Protein AF-A0AAP1RCG1-F1 (afdb_monomer_lite)

Secondary structure (DSSP, 8-state):
-------------------------THHHHHHHHHHHHHHHHHHHHHHHHHS--HHHHHHHHHHHSS-TTPEEEEEEEETTEEEEEEEEHHHHHHHHHHHHHHHHHH--S-SS--------

Sequence (121 aa):
MSNDRGSSSGENQKTEQCIQEFQVTNQFKKMMKESLEEQKKVIDKRVKTLTHWSDEAEDEFRRIFGVPSEKIITIKFKLNGEVTKETKSARAVIQEAVDRMKFICDKLSADKGECKEVTFI

Organism: Escherichia coli (NCBI:txid562)

pLDDT: mean 79.65, std 19.45, range [36.69, 97.56]

Structure (mmCIF, N/CA/C/O backbone):
data_AF-A0AAP1RCG1-F1
#
_entry.id   AF-A0AAP1RCG1-F1
#
loop_
_atom_site.group_PDB
_atom_site.id
_atom_site.type_symbol
_atom_site.label_atom_id
_atom_site.label_alt_id
_atom_site.label_comp_id
_atom_site.label_asym_id
_atom_site.label_entity_id
_atom_site.label_seq_id
_atom_site.pdbx_PDB_ins_code
_atom_site.Cartn_x
_atom_site.Cartn_y
_atom_site.Cartn_z
_atom_site.occupancy
_atom_site.B_iso_or_equiv
_atom_site.auth_seq_id
_atom_site.auth_comp_id
_atom_site.auth_asym_id
_atom_site.auth_atom_id
_atom_site.pdbx_PDB_model_num
ATOM 1 N N . MET A 1 1 ? -30.359 -54.192 70.949 1.00 36.69 1 MET A N 1
ATOM 2 C CA . MET A 1 1 ? -29.996 -54.044 69.526 1.00 36.69 1 MET A CA 1
ATOM 3 C C . MET A 1 1 ? -31.235 -53.548 68.805 1.00 36.69 1 MET A C 1
ATOM 5 O O . MET A 1 1 ? -32.153 -54.333 68.615 1.00 36.69 1 MET A O 1
ATOM 9 N N . SER A 1 2 ? -31.304 -52.248 68.522 1.00 42.19 2 SER A N 1
ATOM 10 C CA . SER A 1 2 ? -32.450 -51.620 67.856 1.00 42.19 2 SER A CA 1
ATOM 11 C C . SER A 1 2 ? -32.041 -51.285 66.424 1.00 42.19 2 SER A C 1
ATOM 13 O O . SER A 1 2 ? -31.094 -50.531 66.221 1.00 42.19 2 SER A O 1
ATOM 15 N N . ASN A 1 3 ? -32.706 -51.904 65.448 1.00 48.03 3 ASN A N 1
ATOM 16 C CA . ASN A 1 3 ? -32.520 -51.643 64.022 1.00 48.03 3 ASN A CA 1
ATOM 17 C C . ASN A 1 3 ? -33.493 -50.540 63.586 1.00 48.03 3 ASN A C 1
ATOM 19 O O . ASN A 1 3 ? -34.590 -50.852 63.127 1.00 48.03 3 ASN A O 1
ATOM 23 N N . ASP A 1 4 ? -33.089 -49.276 63.691 1.00 45.69 4 ASP A N 1
ATOM 24 C CA . ASP A 1 4 ? -33.792 -48.179 63.020 1.00 45.69 4 ASP A CA 1
ATOM 25 C C . ASP A 1 4 ? -33.215 -47.994 61.614 1.00 45.69 4 ASP A C 1
ATOM 27 O O . ASP A 1 4 ? -32.123 -47.462 61.410 1.00 45.69 4 ASP A O 1
ATOM 31 N N . ARG A 1 5 ? -33.956 -48.486 60.616 1.00 49.56 5 ARG A N 1
ATOM 32 C CA . ARG A 1 5 ? -33.714 -48.186 59.202 1.00 49.56 5 ARG A CA 1
ATOM 33 C C . ARG A 1 5 ? -34.201 -46.764 58.934 1.00 49.56 5 ARG A C 1
ATOM 35 O O . ARG A 1 5 ? -35.387 -46.550 58.703 1.00 49.56 5 ARG A O 1
ATOM 42 N N . GLY A 1 6 ? -33.281 -45.803 58.964 1.00 42.28 6 GLY A N 1
ATOM 43 C CA . GLY A 1 6 ? -33.540 -44.437 58.518 1.00 42.28 6 GLY A CA 1
ATOM 44 C C . GLY A 1 6 ? -33.960 -44.422 57.047 1.00 42.28 6 GLY A C 1
ATOM 45 O O . GLY A 1 6 ? -33.176 -44.762 56.165 1.00 42.28 6 GLY A O 1
ATOM 46 N N . SER A 1 7 ? -35.211 -44.048 56.791 1.00 49.66 7 SER A N 1
ATOM 47 C CA . SER A 1 7 ? -35.718 -43.720 55.461 1.00 49.66 7 SER A CA 1
ATOM 48 C C . SER A 1 7 ? -35.237 -42.315 55.099 1.00 49.66 7 SER A C 1
ATOM 50 O O . SER A 1 7 ? -35.647 -41.356 55.749 1.00 49.66 7 SER A O 1
ATOM 52 N N . SER A 1 8 ? -34.385 -42.164 54.081 1.00 46.19 8 SER A N 1
ATOM 53 C CA . SER A 1 8 ? -34.106 -40.846 53.505 1.00 46.19 8 SER A CA 1
ATOM 54 C C . SER A 1 8 ? -35.172 -40.520 52.457 1.00 46.19 8 SER A C 1
ATOM 56 O O . SER A 1 8 ? -35.224 -41.113 51.381 1.00 46.19 8 SER A O 1
ATOM 58 N N . SER A 1 9 ? -36.062 -39.578 52.769 1.00 52.00 9 SER A N 1
ATOM 59 C CA . SER A 1 9 ? -36.848 -38.904 51.735 1.00 52.00 9 SER A CA 1
ATOM 60 C C . SER A 1 9 ? -35.971 -37.816 51.124 1.00 52.00 9 SER A C 1
ATOM 62 O O . SER A 1 9 ? -35.605 -36.863 51.810 1.00 52.00 9 SER A O 1
ATOM 64 N N . GLY A 1 10 ? -35.601 -37.965 49.853 1.00 39.16 10 GLY A N 1
ATOM 65 C CA . GLY A 1 10 ? -34.947 -36.893 49.111 1.00 39.16 10 GLY A CA 1
ATOM 66 C C . GLY A 1 10 ? -35.943 -35.766 48.855 1.00 39.16 10 GLY A C 1
ATOM 67 O O . GLY A 1 10 ? -36.911 -35.956 48.123 1.00 39.16 10 GLY A O 1
ATOM 68 N N . GLU A 1 11 ? -35.723 -34.601 49.459 1.00 46.47 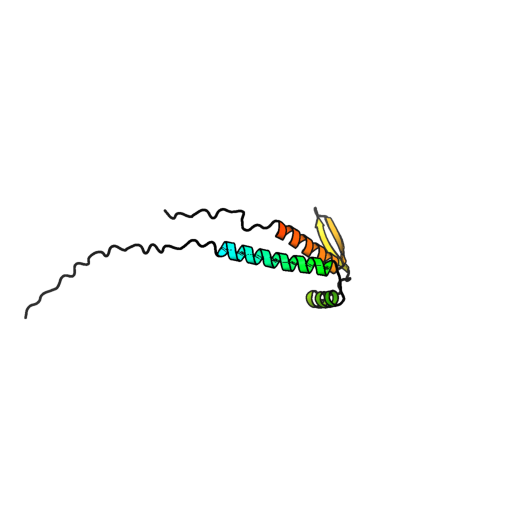11 GLU A N 1
ATOM 69 C CA . GLU A 1 11 ? -36.358 -33.371 48.996 1.00 46.47 11 GLU A CA 1
ATOM 70 C C . GLU A 1 11 ? -35.787 -33.031 47.618 1.00 46.47 11 GLU A C 1
ATOM 72 O O . GLU A 1 11 ? -34.571 -32.936 47.441 1.00 46.47 11 GLU A O 1
ATOM 77 N N . ASN A 1 12 ? -36.664 -32.851 46.628 1.00 50.91 12 ASN A N 1
ATOM 78 C CA . ASN A 1 12 ? -36.266 -32.276 45.350 1.00 50.91 12 ASN A CA 1
ATOM 79 C C . ASN A 1 12 ? -35.722 -30.869 45.622 1.00 50.91 12 ASN A C 1
ATOM 81 O O . ASN A 1 12 ? -36.493 -29.950 45.911 1.00 50.91 12 ASN A O 1
ATOM 85 N N . GLN A 1 13 ? -34.402 -30.696 45.527 1.00 53.50 13 GLN A N 1
ATOM 86 C CA . GLN A 1 13 ? -33.810 -29.368 45.461 1.00 53.50 13 GLN A CA 1
ATOM 87 C C . GLN A 1 13 ? -34.439 -28.659 44.265 1.00 53.50 13 GLN A C 1
ATOM 89 O O . GLN A 1 13 ? -34.334 -29.124 43.128 1.00 53.50 13 GLN A O 1
ATOM 94 N N . LYS A 1 14 ? -35.126 -27.543 44.528 1.00 55.12 14 LYS A N 1
ATOM 95 C CA . LYS A 1 14 ? -35.465 -26.587 43.480 1.00 55.12 14 LYS A CA 1
ATOM 96 C C . LYS A 1 14 ? -34.138 -26.213 42.836 1.00 55.12 14 LYS A C 1
ATOM 98 O O . LYS A 1 14 ? -33.321 -25.557 43.473 1.00 55.12 14 LYS A O 1
ATOM 103 N N . THR A 1 15 ? -33.897 -26.688 41.620 1.00 53.31 15 THR A N 1
ATOM 104 C CA . THR A 1 15 ? -32.793 -26.199 40.805 1.00 53.31 15 THR A CA 1
ATOM 105 C C . THR A 1 15 ? -33.082 -24.728 40.565 1.00 53.31 15 THR A C 1
ATOM 107 O O . THR A 1 15 ? -33.877 -24.389 39.687 1.00 53.31 15 THR A O 1
ATOM 110 N N . GLU A 1 16 ? -32.506 -23.860 41.395 1.00 57.38 16 GLU A N 1
ATOM 111 C CA . GLU A 1 16 ? -32.266 -22.479 41.016 1.00 57.38 16 GLU A CA 1
ATOM 112 C C . GLU A 1 16 ? -31.539 -22.578 39.680 1.00 57.38 16 GLU A C 1
ATOM 114 O O . GLU A 1 16 ? -30.408 -23.061 39.601 1.00 57.38 16 GLU A O 1
ATOM 119 N N . GLN A 1 17 ? -32.237 -22.256 38.591 1.00 55.03 17 GLN A N 1
ATOM 120 C CA . GLN A 1 17 ? -31.554 -22.009 37.337 1.00 55.03 17 GLN A CA 1
ATOM 121 C C . GLN A 1 17 ? -30.502 -20.958 37.673 1.00 55.03 17 GLN A C 1
ATOM 123 O O . GLN A 1 17 ? -30.852 -19.862 38.108 1.00 55.03 17 GLN A O 1
ATOM 128 N N . CYS A 1 18 ? -29.225 -21.311 37.527 1.00 51.34 18 CYS A N 1
ATOM 129 C CA . CYS A 1 18 ? -28.132 -20.354 37.548 1.00 51.34 18 CYS A CA 1
ATOM 130 C C . CYS A 1 18 ? -28.335 -19.417 36.354 1.00 51.34 18 CYS A C 1
ATOM 132 O O . CYS A 1 18 ? -27.733 -19.605 35.297 1.00 51.34 18 CYS A O 1
ATOM 134 N N . ILE A 1 19 ? -29.234 -18.442 36.493 1.00 58.31 19 ILE A N 1
ATOM 135 C CA . ILE A 1 19 ? -29.354 -17.321 35.575 1.00 58.31 19 ILE A CA 1
ATOM 136 C C . ILE A 1 19 ? -28.101 -16.497 35.827 1.00 58.31 19 ILE A C 1
ATOM 138 O O . ILE A 1 19 ? -28.008 -15.716 36.771 1.00 58.31 19 ILE A O 1
ATOM 142 N N . GLN A 1 20 ? -27.077 -16.765 35.027 1.00 56.44 20 GLN A N 1
ATOM 143 C CA . GLN A 1 20 ? -25.851 -15.997 35.050 1.00 56.44 20 GLN A CA 1
ATOM 144 C C . GLN A 1 20 ? -26.139 -14.698 34.295 1.00 56.44 20 GLN A C 1
ATOM 146 O O . GLN A 1 20 ? -26.163 -14.680 33.065 1.00 56.44 20 GLN A O 1
ATOM 151 N N . GLU A 1 21 ? -26.432 -13.624 35.029 1.00 52.00 21 GLU A N 1
ATOM 152 C CA . GLU A 1 21 ? -26.591 -12.290 34.453 1.00 52.00 21 GLU A CA 1
ATOM 153 C C . GLU A 1 21 ? -25.268 -11.871 33.799 1.00 52.00 21 GLU A C 1
ATOM 155 O O . GLU A 1 21 ? -24.298 -11.506 34.464 1.00 52.00 21 GLU A O 1
ATOM 160 N N . PHE A 1 22 ? -25.201 -11.961 32.472 1.00 54.84 22 PHE A N 1
ATOM 161 C CA . PHE A 1 22 ? -24.081 -11.424 31.716 1.00 54.84 22 PHE A CA 1
ATOM 162 C C . PHE A 1 22 ? -24.340 -9.953 31.422 1.00 54.84 22 PHE A C 1
ATOM 164 O O . PHE A 1 22 ? -25.293 -9.593 30.732 1.00 54.84 22 PHE A O 1
ATOM 171 N N . GLN A 1 23 ? -23.452 -9.089 31.910 1.00 59.88 23 GLN A N 1
ATOM 172 C CA . GLN A 1 23 ? -23.463 -7.687 31.527 1.00 59.88 23 GLN A CA 1
ATOM 173 C C . GLN A 1 23 ? -23.111 -7.600 30.035 1.00 59.88 23 GLN A C 1
ATOM 175 O O . GLN A 1 23 ? -21.983 -7.893 29.632 1.00 59.88 23 GLN A O 1
ATOM 180 N N . VAL A 1 24 ? -24.072 -7.214 29.196 1.00 58.62 24 VAL A N 1
ATOM 181 C CA . VAL A 1 24 ? -23.809 -6.917 27.784 1.00 58.62 24 VAL A CA 1
ATOM 182 C C . VAL A 1 24 ? -22.976 -5.637 27.744 1.00 58.62 24 VAL A C 1
ATOM 184 O O . VAL A 1 24 ? -23.495 -4.529 27.860 1.00 58.62 24 VAL A O 1
ATOM 187 N N . THR A 1 25 ? -21.651 -5.775 27.666 1.00 65.69 25 THR A N 1
ATOM 188 C CA . THR A 1 25 ? -20.745 -4.621 27.698 1.00 65.69 25 THR A CA 1
ATOM 189 C C . THR A 1 25 ? -20.442 -4.104 26.292 1.00 65.69 25 THR A C 1
ATOM 191 O O . THR A 1 25 ? -20.185 -4.858 25.356 1.00 65.69 25 THR A O 1
ATOM 194 N N . ASN A 1 26 ? -20.362 -2.779 26.147 1.00 74.38 26 ASN A N 1
ATOM 195 C CA . ASN A 1 26 ? -19.914 -2.112 24.916 1.00 74.38 26 ASN A CA 1
ATOM 196 C C . ASN A 1 26 ? -18.396 -2.256 24.651 1.00 74.38 26 ASN A C 1
ATOM 198 O O . ASN A 1 26 ? -17.834 -1.520 23.835 1.00 74.38 26 ASN A O 1
ATOM 202 N N . GLN A 1 27 ? -17.705 -3.180 25.330 1.00 77.31 27 GLN A N 1
ATOM 203 C CA . GLN A 1 27 ? -16.251 -3.344 25.237 1.00 77.31 27 GLN A CA 1
ATOM 204 C C . GLN A 1 27 ? -15.803 -3.717 23.822 1.00 77.31 27 GLN A C 1
ATOM 206 O O . GLN A 1 27 ? -14.855 -3.124 23.316 1.00 77.31 27 GLN A O 1
ATOM 211 N N . PHE A 1 28 ? -16.520 -4.616 23.140 1.00 78.31 28 PHE A N 1
ATOM 212 C CA . PHE A 1 28 ? -16.220 -4.969 21.749 1.00 78.31 28 PHE A CA 1
ATOM 213 C C . PHE A 1 28 ? -16.294 -3.753 20.817 1.00 78.31 28 PHE A C 1
ATOM 215 O O . PHE A 1 28 ? -15.363 -3.489 20.058 1.00 78.31 28 PHE A O 1
ATOM 222 N N . LYS A 1 29 ? -17.361 -2.952 20.930 1.00 80.12 29 LYS A N 1
ATOM 223 C CA . LYS A 1 29 ? -17.531 -1.729 20.137 1.00 80.12 29 LYS A CA 1
ATOM 224 C C . LYS A 1 29 ? -16.406 -0.725 20.402 1.00 80.12 29 LYS A C 1
ATOM 226 O O . LYS A 1 29 ? -15.885 -0.132 19.459 1.00 80.12 29 LYS A O 1
ATOM 231 N N . LYS A 1 30 ? -15.998 -0.570 21.667 1.00 83.31 30 LYS A N 1
ATOM 232 C CA . LYS A 1 30 ? -14.865 0.280 22.056 1.00 83.31 30 LYS A CA 1
ATOM 233 C C . LYS A 1 30 ? -13.555 -0.194 21.415 1.00 83.31 30 LYS A C 1
ATOM 235 O O . LYS A 1 30 ? -12.901 0.604 20.752 1.00 83.31 30 LYS A O 1
ATOM 240 N N . MET A 1 31 ? -13.228 -1.484 21.520 1.00 84.06 31 MET A N 1
ATOM 241 C CA . MET A 1 31 ? -12.017 -2.058 20.914 1.00 84.06 31 MET A CA 1
ATOM 242 C C . MET A 1 31 ? -11.990 -1.888 19.390 1.00 84.06 31 MET A C 1
ATOM 244 O O . MET A 1 31 ? -10.961 -1.527 18.818 1.00 84.06 31 MET A O 1
ATOM 248 N N . MET A 1 32 ? -13.125 -2.116 18.723 1.00 85.81 32 MET A N 1
ATOM 249 C CA . MET A 1 32 ? -13.234 -1.949 17.272 1.00 85.81 32 MET A CA 1
ATOM 250 C C . MET A 1 32 ? -13.075 -0.489 16.848 1.00 85.81 32 MET A C 1
ATOM 252 O O . MET A 1 32 ? -12.440 -0.216 15.831 1.00 85.81 32 MET A O 1
ATOM 256 N N . LYS A 1 33 ? -13.613 0.452 17.633 1.00 86.31 33 LYS A N 1
ATOM 257 C CA . LYS A 1 33 ? -13.448 1.885 17.383 1.00 86.31 33 LYS A CA 1
ATOM 258 C C . LYS A 1 33 ? -11.984 2.311 17.510 1.00 86.31 33 LYS A C 1
ATOM 260 O O . LYS A 1 33 ? -11.462 2.923 16.585 1.00 86.31 33 LYS A O 1
ATOM 265 N N . GLU A 1 34 ? -11.321 1.936 18.602 1.00 89.88 34 GLU A N 1
ATOM 266 C CA . GLU A 1 34 ? -9.902 2.246 18.832 1.00 89.88 34 GLU A CA 1
ATOM 267 C C . GLU A 1 34 ? -9.015 1.638 17.734 1.00 89.88 34 GLU A C 1
ATOM 269 O O . GLU A 1 34 ? -8.175 2.323 17.150 1.00 89.88 34 GLU A O 1
ATOM 274 N N . SER A 1 35 ? -9.267 0.377 17.365 1.00 89.62 35 SER A N 1
ATOM 275 C CA . SER A 1 35 ? -8.539 -0.300 16.283 1.00 89.62 35 SER A CA 1
ATOM 276 C C . SER A 1 35 ? -8.711 0.410 14.938 1.00 89.62 35 SER A C 1
ATOM 278 O O . SER A 1 35 ? -7.744 0.565 14.193 1.00 89.62 35 SER A O 1
ATOM 280 N N . LEU 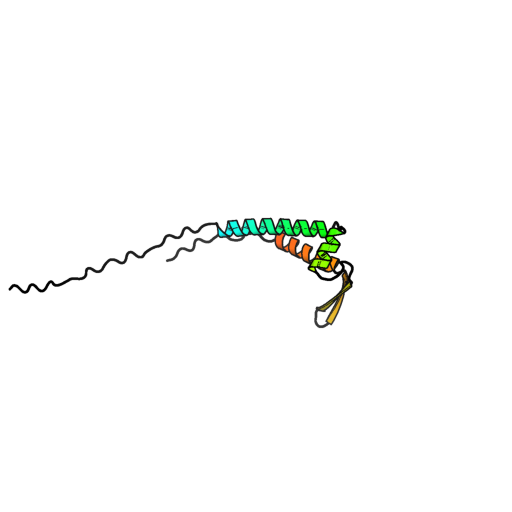A 1 36 ? -9.929 0.862 14.621 1.00 88.81 36 LEU A N 1
ATOM 281 C CA . LEU A 1 36 ? -10.211 1.595 13.387 1.00 88.81 36 LEU A CA 1
ATOM 282 C C . LEU A 1 36 ? -9.508 2.961 13.361 1.00 88.81 36 LEU A C 1
ATOM 284 O O . LEU A 1 36 ? -8.985 3.359 12.320 1.00 88.81 36 LEU A O 1
ATOM 288 N N . GLU A 1 37 ? -9.477 3.677 14.486 1.00 90.19 37 GLU A N 1
ATOM 289 C CA . GLU A 1 37 ? -8.772 4.958 14.608 1.00 90.19 37 GLU A CA 1
ATOM 290 C C . GLU A 1 37 ? -7.258 4.799 14.392 1.00 90.19 37 GLU A C 1
ATOM 292 O O . GLU A 1 37 ? -6.661 5.566 13.633 1.00 90.19 37 GLU A O 1
ATOM 297 N N . GLU A 1 38 ? -6.637 3.774 14.979 1.00 93.00 38 GLU A N 1
ATOM 298 C CA . GLU A 1 38 ? -5.208 3.502 14.781 1.00 93.00 38 GLU A CA 1
ATOM 299 C C . GLU A 1 38 ? -4.884 3.059 13.348 1.00 93.00 38 GLU A C 1
ATOM 301 O O . GLU A 1 38 ? -3.912 3.529 12.749 1.00 93.00 38 GLU A O 1
ATOM 306 N N . GLN A 1 39 ? -5.730 2.224 12.738 1.00 91.00 39 GLN A N 1
ATOM 307 C CA . GLN A 1 39 ? -5.573 1.837 11.332 1.00 91.00 39 GLN A CA 1
ATOM 308 C C . GLN A 1 39 ? -5.600 3.056 10.400 1.00 91.00 39 GLN A C 1
ATOM 310 O O . GLN A 1 39 ? -4.767 3.153 9.495 1.00 91.00 39 GLN A O 1
ATOM 315 N N . LYS A 1 40 ? -6.493 4.026 10.649 1.00 91.94 40 LYS A N 1
ATOM 316 C CA . LYS A 1 40 ? -6.548 5.281 9.880 1.00 91.94 40 LYS A CA 1
ATOM 317 C C . LYS A 1 40 ? -5.245 6.071 9.975 1.00 91.94 40 LYS A C 1
ATOM 319 O O . LYS A 1 40 ? -4.724 6.497 8.947 1.00 91.94 40 LYS A O 1
ATOM 324 N N . LYS A 1 41 ? -4.660 6.195 11.173 1.00 94.19 41 LYS A N 1
ATOM 325 C CA . LYS A 1 41 ? -3.370 6.889 11.365 1.00 94.19 41 LYS A CA 1
ATOM 326 C C . LYS A 1 41 ? -2.242 6.241 10.562 1.00 94.19 41 LYS A C 1
ATOM 328 O O . LYS A 1 41 ? -1.436 6.945 9.950 1.00 94.19 41 LYS A O 1
ATOM 333 N N . VAL A 1 42 ? -2.177 4.907 10.545 1.00 94.62 42 VAL A N 1
ATOM 334 C CA . VAL A 1 42 ? -1.166 4.172 9.767 1.00 94.62 42 VAL A CA 1
ATOM 335 C C . VAL A 1 42 ? -1.349 4.422 8.273 1.00 94.62 42 VAL A C 1
ATOM 337 O O . VAL A 1 42 ? -0.373 4.730 7.587 1.00 94.62 42 VAL A O 1
ATOM 340 N N . ILE A 1 43 ? -2.582 4.336 7.770 1.00 94.44 43 ILE A N 1
ATOM 341 C CA . ILE A 1 43 ? -2.882 4.583 6.356 1.00 94.44 43 ILE A CA 1
ATOM 342 C C . ILE A 1 43 ? -2.522 6.020 5.973 1.00 94.44 43 ILE A C 1
ATOM 344 O O . ILE A 1 43 ? -1.826 6.221 4.982 1.00 94.44 43 ILE A O 1
ATOM 348 N N . ASP A 1 44 ? -2.886 7.011 6.787 1.00 93.62 44 ASP A N 1
ATOM 349 C CA . ASP A 1 44 ? -2.537 8.414 6.548 1.00 93.62 44 ASP A CA 1
ATOM 350 C C . ASP A 1 44 ? -1.025 8.640 6.506 1.00 93.62 44 ASP A C 1
ATOM 352 O O . ASP A 1 44 ? -0.524 9.384 5.658 1.00 93.62 44 ASP A O 1
ATOM 356 N N . LYS A 1 45 ? -0.276 7.972 7.391 1.00 94.50 45 LYS A N 1
ATOM 357 C CA . LYS A 1 45 ? 1.188 7.999 7.358 1.00 94.50 45 LYS A CA 1
ATOM 358 C C . LYS A 1 45 ? 1.713 7.418 6.045 1.00 94.50 45 LYS A C 1
ATOM 360 O O . LYS A 1 45 ? 2.579 8.029 5.426 1.00 94.50 45 LYS A O 1
ATOM 365 N N . ARG A 1 46 ? 1.173 6.281 5.595 1.00 93.75 46 ARG A N 1
ATOM 366 C CA . ARG A 1 46 ? 1.590 5.639 4.339 1.00 93.75 46 ARG A CA 1
ATOM 367 C C . ARG A 1 46 ? 1.246 6.478 3.111 1.00 93.75 46 ARG A C 1
ATOM 369 O O . ARG A 1 46 ? 2.105 6.607 2.245 1.00 93.75 46 ARG A O 1
ATOM 376 N N . VAL A 1 47 ? 0.077 7.120 3.072 1.00 93.81 47 VAL A N 1
ATOM 377 C CA . VAL A 1 47 ? -0.277 8.094 2.024 1.00 93.81 47 VAL A CA 1
ATOM 378 C C . VAL A 1 47 ? 0.762 9.211 1.973 1.00 93.81 47 VAL A C 1
ATOM 380 O O . VAL A 1 47 ? 1.327 9.472 0.916 1.00 93.81 47 VAL A O 1
ATOM 383 N N . LYS A 1 48 ? 1.089 9.823 3.120 1.00 93.69 48 LYS A N 1
ATOM 384 C CA . LYS A 1 48 ? 2.089 10.900 3.183 1.00 93.69 48 LYS A CA 1
ATOM 385 C C . LYS A 1 48 ? 3.464 10.456 2.689 1.00 93.69 48 LYS A C 1
ATOM 387 O O . LYS A 1 48 ? 4.064 11.199 1.919 1.00 93.69 48 LYS A O 1
ATOM 392 N N . THR A 1 49 ? 3.936 9.276 3.101 1.00 92.19 49 THR A N 1
ATOM 393 C CA . THR A 1 49 ? 5.212 8.698 2.644 1.00 92.19 49 THR A CA 1
ATOM 394 C C . THR A 1 49 ? 5.214 8.453 1.137 1.00 92.19 49 THR A C 1
ATOM 396 O O . THR A 1 49 ? 6.186 8.770 0.463 1.00 92.19 49 THR A O 1
ATOM 399 N N . LEU A 1 50 ? 4.123 7.919 0.583 1.00 91.31 50 LEU A N 1
ATOM 400 C CA . LEU A 1 50 ? 4.038 7.652 -0.851 1.00 91.31 50 LEU A CA 1
ATOM 401 C C . LEU A 1 50 ? 3.881 8.936 -1.680 1.00 91.31 50 LEU A C 1
ATOM 403 O O . LEU A 1 50 ? 4.312 8.952 -2.829 1.00 91.31 50 LEU A O 1
ATOM 407 N N . THR A 1 51 ? 3.352 10.024 -1.109 1.00 90.06 51 THR A N 1
ATOM 408 C CA . THR A 1 51 ? 3.338 11.356 -1.742 1.00 90.06 51 THR A CA 1
ATOM 409 C C . THR A 1 51 ? 4.703 12.052 -1.661 1.00 90.06 51 THR A C 1
ATOM 411 O O . THR A 1 51 ? 5.174 12.591 -2.658 1.00 90.06 51 THR A O 1
ATOM 414 N N . HIS A 1 52 ? 5.361 12.011 -0.499 1.00 92.06 52 HIS A N 1
ATOM 415 C CA . HIS A 1 52 ? 6.654 12.653 -0.242 1.00 92.06 52 HIS A CA 1
ATOM 416 C C . HIS A 1 52 ? 7.745 11.589 -0.137 1.00 92.06 52 HIS A C 1
ATOM 418 O O . HIS A 1 52 ? 8.102 11.147 0.955 1.00 92.06 52 HIS A O 1
ATOM 424 N N . TRP A 1 53 ? 8.232 11.153 -1.295 1.00 93.69 53 TRP A N 1
ATOM 425 C CA . TRP A 1 53 ? 9.212 10.074 -1.388 1.00 93.69 53 TRP A CA 1
ATOM 426 C C . TRP A 1 53 ? 10.592 10.537 -0.940 1.00 93.69 53 TRP A C 1
ATOM 428 O O . TRP A 1 53 ? 11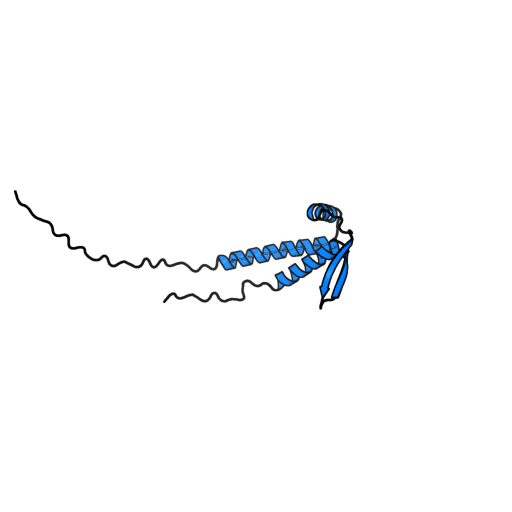.104 11.522 -1.469 1.00 93.69 53 TRP A O 1
ATOM 438 N N . SER A 1 54 ? 11.185 9.809 -0.001 1.00 94.88 54 SER A N 1
ATOM 439 C CA . SER A 1 54 ? 12.561 10.009 0.449 1.00 94.88 54 SER A CA 1
ATOM 440 C C . SER A 1 54 ? 13.408 8.768 0.174 1.00 94.88 54 SER A C 1
ATOM 442 O O . SER A 1 54 ? 12.875 7.702 -0.148 1.00 94.88 54 SER A O 1
ATOM 444 N N . ASP A 1 55 ? 14.721 8.893 0.339 1.00 95.19 55 ASP A N 1
ATOM 445 C CA . ASP A 1 55 ? 15.647 7.768 0.191 1.00 95.19 55 ASP A CA 1
ATOM 446 C C . ASP A 1 55 ? 15.370 6.679 1.241 1.00 95.19 55 ASP A C 1
ATOM 448 O O . ASP A 1 55 ? 15.362 5.491 0.927 1.00 95.19 55 ASP A O 1
ATOM 452 N N . GLU A 1 56 ? 15.001 7.060 2.470 1.00 95.31 56 GLU A N 1
ATOM 453 C CA . GLU A 1 56 ? 14.588 6.097 3.497 1.00 95.31 56 GLU A CA 1
ATOM 454 C C . GLU A 1 56 ? 13.298 5.360 3.108 1.00 95.31 56 GLU A C 1
ATOM 456 O O . GLU A 1 56 ? 13.127 4.184 3.443 1.00 95.31 56 GLU A O 1
ATOM 461 N N . ALA A 1 57 ? 12.383 6.035 2.400 1.00 94.62 57 ALA A N 1
ATOM 462 C CA . ALA A 1 57 ? 11.176 5.404 1.878 1.00 94.62 57 ALA A CA 1
ATOM 463 C C . ALA A 1 57 ? 11.507 4.403 0.760 1.00 94.62 57 ALA A C 1
ATOM 465 O O . ALA A 1 57 ? 10.904 3.331 0.722 1.00 94.62 57 ALA A O 1
ATOM 466 N N . GLU A 1 58 ? 12.479 4.709 -0.107 1.00 97.06 58 GLU A N 1
ATOM 467 C CA . GLU A 1 58 ? 12.989 3.775 -1.120 1.00 97.06 58 GLU A CA 1
ATOM 468 C C . GLU A 1 58 ? 13.609 2.527 -0.482 1.00 97.06 58 GLU A C 1
ATOM 470 O O . GLU A 1 58 ? 13.288 1.405 -0.884 1.00 97.06 58 GLU A O 1
ATOM 475 N N . ASP A 1 59 ? 14.448 2.704 0.538 1.00 97.06 59 ASP A N 1
ATOM 476 C CA . ASP A 1 59 ? 15.092 1.596 1.245 1.00 97.06 59 ASP A CA 1
ATOM 477 C C . ASP A 1 59 ? 14.072 0.717 1.978 1.00 97.06 59 ASP A C 1
ATOM 479 O O . ASP A 1 59 ? 14.113 -0.516 1.878 1.00 97.06 59 ASP A O 1
ATOM 483 N N . GLU A 1 60 ? 13.110 1.327 2.682 1.00 95.81 60 GLU A N 1
ATOM 484 C CA . GLU A 1 60 ? 12.017 0.590 3.320 1.00 95.81 60 GLU A CA 1
ATOM 485 C C . GLU A 1 60 ? 11.194 -0.170 2.271 1.00 95.81 60 GLU A C 1
ATOM 487 O O . GLU A 1 60 ? 10.915 -1.358 2.453 1.00 95.81 60 GLU A O 1
ATOM 492 N N . PHE A 1 61 ? 10.839 0.486 1.163 1.00 96.31 61 PHE A N 1
ATOM 493 C CA . PHE A 1 61 ? 10.058 -0.111 0.084 1.00 96.31 61 PHE A CA 1
ATOM 494 C C . PHE A 1 61 ? 10.770 -1.320 -0.513 1.00 96.31 61 PHE A C 1
ATOM 496 O O . PHE A 1 61 ? 10.186 -2.402 -0.607 1.00 96.31 61 PHE A O 1
ATOM 503 N N . ARG A 1 62 ? 12.051 -1.173 -0.855 1.00 96.81 62 ARG A N 1
ATOM 504 C CA . ARG A 1 62 ? 12.858 -2.263 -1.402 1.00 96.81 62 ARG A CA 1
ATOM 505 C C . ARG A 1 62 ? 12.991 -3.413 -0.416 1.00 96.81 62 ARG A C 1
ATOM 507 O O . ARG A 1 62 ? 12.920 -4.568 -0.827 1.00 96.81 62 ARG A O 1
ATOM 514 N N . ARG A 1 63 ? 13.142 -3.122 0.877 1.00 97.50 63 ARG A N 1
ATOM 515 C CA . ARG A 1 63 ? 13.203 -4.144 1.929 1.00 97.50 63 ARG A CA 1
ATOM 516 C C . ARG A 1 63 ? 11.888 -4.913 2.075 1.00 97.50 63 ARG A C 1
ATOM 518 O O . ARG A 1 63 ? 11.928 -6.116 2.304 1.00 97.50 63 ARG A O 1
ATOM 525 N N . ILE A 1 64 ? 10.742 -4.242 1.955 1.00 95.50 64 ILE A N 1
ATOM 526 C CA . ILE A 1 64 ? 9.415 -4.865 2.094 1.00 95.50 64 ILE A CA 1
ATOM 527 C C . ILE A 1 64 ? 9.035 -5.657 0.839 1.00 95.50 64 ILE A C 1
ATOM 529 O O . ILE A 1 64 ? 8.576 -6.792 0.942 1.00 95.50 64 ILE A O 1
ATOM 533 N N . PHE A 1 65 ? 9.201 -5.061 -0.342 1.00 94.62 65 PHE A N 1
ATOM 534 C CA . PHE A 1 65 ? 8.679 -5.605 -1.600 1.00 94.62 65 PHE A CA 1
ATOM 535 C C . PHE A 1 65 ? 9.731 -6.333 -2.444 1.00 94.62 65 PHE A C 1
ATOM 537 O O . PHE A 1 65 ? 9.387 -6.957 -3.446 1.00 94.62 65 PHE A O 1
ATOM 544 N N . GLY A 1 66 ? 11.012 -6.257 -2.075 1.00 96.38 66 GLY A N 1
ATOM 545 C CA . GLY A 1 66 ? 12.112 -6.920 -2.781 1.00 96.38 66 GLY A CA 1
ATOM 546 C C . GLY A 1 66 ? 12.444 -6.319 -4.150 1.00 96.38 66 GLY A C 1
ATOM 547 O O . GLY A 1 66 ? 13.253 -6.883 -4.885 1.00 96.38 66 GLY A O 1
ATOM 548 N N . VAL A 1 67 ? 11.831 -5.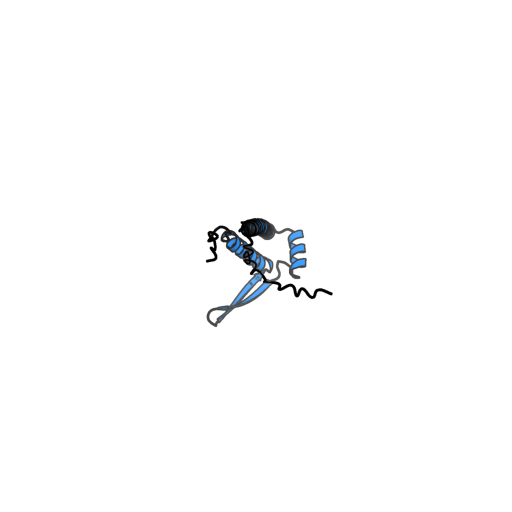190 -4.518 1.00 96.44 67 VAL A N 1
ATOM 549 C CA . VAL A 1 67 ? 12.024 -4.516 -5.808 1.00 96.44 67 VAL A CA 1
ATOM 550 C C . VAL A 1 67 ? 12.172 -3.004 -5.619 1.00 96.44 67 VAL A C 1
ATOM 552 O O . VAL A 1 67 ? 11.595 -2.458 -4.679 1.00 96.44 67 VAL A O 1
ATOM 555 N N . PRO A 1 68 ? 12.910 -2.309 -6.505 1.00 96.75 68 PRO A N 1
ATOM 556 C CA . PRO A 1 68 ? 12.924 -0.848 -6.530 1.00 96.75 68 PRO A CA 1
ATOM 557 C C . PRO A 1 68 ? 11.533 -0.272 -6.805 1.00 96.75 68 PRO A C 1
ATOM 559 O O . PRO A 1 68 ? 10.752 -0.870 -7.553 1.00 96.75 68 PRO A O 1
ATOM 562 N N . SER A 1 69 ? 11.251 0.914 -6.273 1.00 96.00 69 SER A N 1
ATOM 563 C CA . SER A 1 69 ? 9.963 1.604 -6.459 1.00 96.00 69 SER A CA 1
ATOM 564 C C . SER A 1 69 ? 9.616 1.866 -7.927 1.00 96.00 69 SER A C 1
ATOM 566 O O . SER A 1 69 ? 8.469 1.684 -8.341 1.00 96.00 69 SER A O 1
ATOM 568 N N . GLU A 1 70 ? 10.624 2.192 -8.734 1.00 96.69 70 GLU A N 1
ATOM 569 C CA . GLU A 1 70 ? 10.503 2.469 -10.170 1.00 96.69 70 GLU A CA 1
ATOM 570 C C . GLU A 1 70 ? 10.468 1.204 -11.042 1.00 96.69 70 GLU A C 1
ATOM 572 O O . GLU A 1 70 ? 10.391 1.278 -12.271 1.00 96.69 70 GLU A O 1
ATOM 577 N N . LYS A 1 71 ? 10.503 0.004 -10.442 1.00 97.44 71 LYS A N 1
ATOM 578 C CA . LYS A 1 71 ? 10.378 -1.241 -11.204 1.00 97.44 71 LYS A CA 1
ATOM 579 C C . LYS A 1 71 ? 9.030 -1.263 -11.920 1.00 97.44 71 LYS A C 1
ATOM 581 O O . LYS A 1 71 ? 7.985 -1.236 -11.279 1.00 97.44 71 LYS A O 1
ATOM 586 N N . ILE A 1 72 ? 9.051 -1.381 -13.245 1.00 97.56 72 I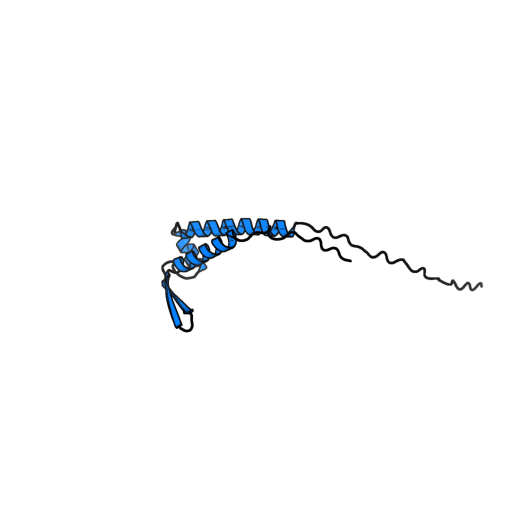LE A N 1
ATOM 587 C CA . ILE A 1 72 ? 7.823 -1.518 -14.030 1.00 97.56 72 ILE A CA 1
ATOM 588 C C . ILE A 1 72 ? 7.199 -2.894 -13.787 1.00 97.56 72 ILE A C 1
ATOM 590 O O . ILE A 1 72 ? 7.810 -3.935 -14.045 1.00 97.56 72 ILE A O 1
ATOM 594 N N . ILE A 1 73 ? 5.962 -2.877 -13.308 1.00 95.50 73 ILE A N 1
ATOM 595 C CA . ILE A 1 73 ? 5.090 -4.021 -13.083 1.00 95.50 73 ILE A CA 1
ATOM 596 C C . ILE A 1 73 ? 4.066 -4.067 -14.212 1.00 95.50 73 ILE A C 1
ATOM 598 O O . ILE A 1 73 ? 3.448 -3.060 -14.549 1.00 95.50 73 ILE A O 1
ATOM 602 N N . THR A 1 74 ? 3.882 -5.248 -14.801 1.00 95.06 74 THR A N 1
ATOM 603 C CA . THR A 1 74 ? 2.813 -5.499 -15.774 1.00 95.06 74 THR A CA 1
ATOM 604 C C . THR A 1 74 ? 1.704 -6.291 -15.103 1.00 95.06 74 THR A C 1
ATOM 606 O O . THR A 1 74 ? 1.890 -7.459 -14.765 1.00 95.06 74 THR A O 1
ATOM 609 N N . ILE A 1 75 ? 0.542 -5.673 -14.951 1.00 90.81 75 ILE A N 1
ATOM 610 C CA . ILE A 1 75 ? -0.664 -6.308 -14.438 1.00 90.81 75 ILE A CA 1
ATOM 611 C C . ILE A 1 75 ? -1.447 -6.832 -15.639 1.00 90.81 75 ILE A C 1
ATOM 613 O O . ILE A 1 75 ? -1.752 -6.091 -16.572 1.00 90.81 75 ILE A O 1
ATOM 617 N N . LYS A 1 76 ? -1.746 -8.131 -15.639 1.00 92.81 76 LYS A N 1
ATOM 618 C CA . LYS A 1 76 ? -2.587 -8.768 -16.657 1.00 92.81 76 LYS A CA 1
ATOM 619 C C . LYS A 1 76 ? -3.870 -9.229 -15.992 1.00 92.81 76 LYS A C 1
ATOM 621 O O . LYS A 1 76 ? -3.812 -9.995 -15.034 1.00 92.81 76 LYS A O 1
ATOM 626 N N . PHE A 1 77 ? -5.009 -8.797 -16.508 1.00 90.75 77 PHE A N 1
ATOM 627 C CA . PHE A 1 77 ? -6.315 -9.193 -15.994 1.00 90.75 77 PHE A CA 1
ATOM 628 C C . PHE A 1 77 ? -7.292 -9.412 -17.146 1.00 90.75 77 PHE A C 1
ATOM 630 O O . PHE A 1 77 ? -7.089 -8.912 -18.250 1.00 90.75 77 PHE A O 1
ATOM 637 N N . LYS A 1 78 ? -8.334 -10.209 -16.903 1.00 92.25 78 LYS A N 1
ATOM 638 C CA . LYS A 1 78 ? -9.405 -10.423 -17.877 1.00 92.25 78 LYS A CA 1
ATOM 639 C C . LYS A 1 78 ? -10.575 -9.506 -17.560 1.00 92.25 78 LYS A C 1
ATOM 641 O O . LYS A 1 78 ? -11.069 -9.528 -16.435 1.00 92.25 78 LYS A O 1
ATOM 646 N N . LEU A 1 79 ? -11.033 -8.757 -18.555 1.00 87.75 79 LEU A N 1
ATOM 647 C CA . LEU A 1 79 ? -12.243 -7.947 -18.488 1.00 87.75 79 LEU A CA 1
ATOM 648 C C . LEU A 1 79 ? -13.140 -8.357 -19.659 1.00 87.75 79 LEU A C 1
ATOM 650 O O . LEU A 1 79 ? -12.700 -8.341 -20.802 1.00 87.75 79 LEU A O 1
ATOM 654 N N . ASN A 1 80 ? -14.374 -8.783 -19.381 1.00 90.31 80 ASN A N 1
ATOM 655 C CA . ASN A 1 80 ? -15.342 -9.214 -20.404 1.00 90.31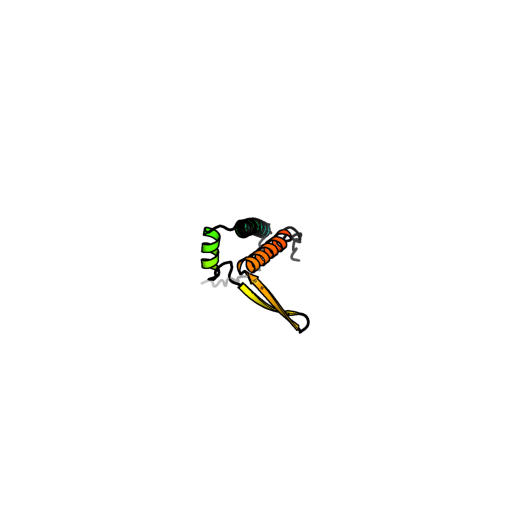 80 ASN A CA 1
ATOM 656 C C . ASN A 1 80 ? -14.820 -10.294 -21.377 1.00 90.31 80 ASN A C 1
ATOM 658 O O . ASN A 1 80 ? -15.201 -10.334 -22.540 1.00 90.31 80 ASN A O 1
ATOM 662 N N . GLY A 1 81 ? -13.938 -11.180 -20.904 1.00 89.31 81 GLY A N 1
ATOM 663 C CA . GLY A 1 81 ? -13.334 -12.240 -21.721 1.00 89.31 81 GLY A CA 1
ATOM 664 C C . GLY A 1 81 ? -12.077 -11.818 -22.492 1.00 89.31 81 GLY A C 1
ATOM 665 O O . GLY A 1 81 ? -11.315 -12.693 -22.905 1.00 89.31 81 GLY A O 1
ATOM 666 N N . GLU A 1 82 ? -11.793 -10.519 -22.597 1.00 89.81 82 GLU A N 1
ATOM 667 C CA . GLU A 1 82 ? -10.577 -9.990 -23.215 1.00 89.81 82 GLU A CA 1
ATOM 668 C C . GLU A 1 82 ? -9.447 -9.839 -22.190 1.00 89.81 82 GLU A C 1
ATOM 670 O O . GLU A 1 82 ? -9.670 -9.528 -21.017 1.00 89.81 82 GLU A O 1
ATOM 675 N N . VAL A 1 83 ? -8.209 -10.102 -22.622 1.00 91.19 83 VAL A N 1
ATOM 676 C CA . VAL A 1 83 ? -7.021 -9.928 -21.777 1.00 91.19 83 VAL A CA 1
ATOM 677 C C . VAL A 1 83 ? -6.536 -8.491 -21.892 1.00 91.19 83 VAL A C 1
ATOM 679 O O . VAL A 1 83 ? -5.950 -8.104 -22.903 1.00 91.19 83 VAL A O 1
ATOM 682 N N . THR A 1 84 ? -6.695 -7.741 -20.811 1.00 91.62 84 THR A N 1
ATOM 683 C CA . THR A 1 84 ? -6.171 -6.386 -20.664 1.00 91.62 84 THR A CA 1
ATOM 684 C C . THR A 1 84 ? -4.807 -6.425 -19.982 1.00 91.62 84 THR A C 1
ATOM 686 O O . THR A 1 84 ? -4.516 -7.296 -19.150 1.00 91.62 84 THR A O 1
ATOM 689 N N . LYS A 1 85 ? -3.938 -5.482 -20.354 1.00 91.69 85 LYS A N 1
ATOM 690 C CA . LYS A 1 85 ? -2.628 -5.285 -19.733 1.00 91.69 85 LYS A CA 1
ATOM 691 C C . LYS A 1 85 ? -2.484 -3.836 -19.310 1.00 91.69 85 LYS A C 1
ATOM 693 O O . LYS A 1 85 ? -2.799 -2.936 -20.079 1.00 91.69 85 LYS A O 1
ATOM 698 N N . GLU A 1 86 ? -1.941 -3.642 -18.125 1.00 93.12 86 GLU A N 1
ATOM 699 C CA . GLU A 1 86 ? -1.612 -2.333 -17.586 1.00 93.12 86 GLU A CA 1
ATOM 700 C C . GLU A 1 86 ? -0.181 -2.364 -17.054 1.00 93.12 86 GLU A C 1
ATOM 702 O O . GLU A 1 86 ? 0.245 -3.352 -16.453 1.00 93.12 86 GLU A O 1
ATOM 707 N N . THR A 1 87 ? 0.585 -1.307 -17.308 1.00 95.19 87 THR A N 1
ATOM 708 C CA . THR A 1 87 ? 1.975 -1.191 -16.856 1.00 95.19 87 THR A CA 1
ATOM 709 C C . THR A 1 87 ? 2.138 0.035 -15.983 1.00 95.19 87 THR A C 1
ATOM 711 O O . THR A 1 87 ? 1.795 1.136 -16.408 1.00 95.19 87 THR A O 1
ATOM 714 N N . LYS A 1 88 ? 2.687 -0.152 -14.784 1.00 96.00 88 LYS A N 1
ATOM 715 C CA . LYS A 1 88 ? 2.901 0.908 -13.790 1.00 96.00 88 LYS A CA 1
ATOM 716 C C . LYS A 1 88 ? 4.191 0.661 -13.022 1.00 96.00 88 LYS A C 1
ATOM 718 O O . LYS A 1 88 ? 4.667 -0.471 -12.988 1.00 96.00 88 LYS A O 1
ATOM 723 N N . SER A 1 89 ? 4.753 1.688 -12.391 1.00 96.81 89 SER A N 1
ATOM 724 C CA . SER A 1 89 ? 5.828 1.474 -11.418 1.00 96.81 89 SER A CA 1
ATOM 725 C C . SER A 1 89 ? 5.296 0.716 -10.196 1.00 96.81 89 SER A C 1
ATOM 727 O O . SER A 1 89 ? 4.111 0.804 -9.862 1.00 96.81 89 SER A O 1
ATOM 729 N N . ALA A 1 90 ? 6.161 -0.032 -9.512 1.00 96.44 90 ALA A N 1
ATOM 730 C CA . ALA A 1 90 ? 5.803 -0.747 -8.291 1.00 96.44 90 ALA A CA 1
ATOM 731 C C . ALA A 1 90 ? 5.226 0.214 -7.242 1.00 96.44 90 ALA A C 1
ATOM 733 O O . ALA A 1 90 ? 4.225 -0.097 -6.597 1.00 96.44 90 ALA A O 1
ATOM 734 N N . ARG A 1 91 ? 5.789 1.421 -7.135 1.00 95.75 91 ARG A N 1
ATOM 735 C CA . ARG A 1 91 ? 5.258 2.478 -6.271 1.00 95.75 91 ARG A CA 1
ATOM 736 C C . ARG A 1 91 ? 3.847 2.900 -6.647 1.00 95.75 91 ARG A C 1
ATOM 738 O O . ARG A 1 91 ? 3.022 3.029 -5.752 1.00 95.75 91 ARG A O 1
ATOM 745 N N . ALA A 1 92 ? 3.554 3.091 -7.932 1.00 95.50 92 ALA A N 1
ATOM 746 C CA . ALA A 1 92 ? 2.214 3.472 -8.372 1.00 95.50 92 ALA A CA 1
ATOM 747 C C . ALA A 1 92 ? 1.173 2.394 -8.025 1.00 95.50 92 ALA A C 1
ATOM 749 O O . ALA A 1 92 ? 0.090 2.722 -7.550 1.00 95.50 92 ALA A O 1
ATOM 750 N N . VAL A 1 93 ? 1.526 1.109 -8.158 1.00 95.06 93 VAL A N 1
ATOM 751 C CA . VAL A 1 93 ? 0.655 -0.001 -7.726 1.00 95.06 93 VAL A CA 1
ATOM 752 C C . VAL A 1 93 ? 0.349 0.082 -6.226 1.00 95.06 93 VAL A C 1
ATOM 754 O O . VAL A 1 93 ? -0.798 -0.085 -5.811 1.00 95.06 93 VAL A O 1
ATOM 757 N N . ILE A 1 94 ? 1.361 0.362 -5.401 1.00 95.62 94 ILE A N 1
ATOM 758 C CA . ILE A 1 94 ? 1.184 0.482 -3.949 1.00 95.62 94 ILE A CA 1
ATOM 759 C C . ILE A 1 94 ? 0.421 1.755 -3.565 1.00 95.62 94 ILE A C 1
ATOM 761 O O . ILE A 1 94 ? -0.429 1.691 -2.680 1.00 95.62 94 ILE A O 1
ATOM 765 N N . GLN A 1 95 ? 0.661 2.881 -4.239 1.00 95.44 95 GLN A N 1
ATOM 766 C CA . GLN A 1 95 ? -0.094 4.122 -4.045 1.00 95.44 95 GLN A CA 1
ATOM 767 C C . GLN A 1 95 ? -1.592 3.884 -4.261 1.00 95.44 95 GLN A C 1
ATOM 769 O O . GLN A 1 95 ? -2.386 4.169 -3.369 1.00 95.44 95 GLN A O 1
ATOM 774 N N . GLU A 1 96 ? -1.973 3.252 -5.372 1.00 94.12 96 GLU A N 1
ATOM 775 C CA . GLU A 1 96 ? -3.377 2.936 -5.666 1.00 94.12 96 GLU A CA 1
ATOM 776 C C . GLU A 1 96 ? -4.006 2.012 -4.618 1.00 94.12 96 GLU A C 1
ATOM 778 O O . GLU A 1 96 ? -5.159 2.199 -4.218 1.00 94.12 96 GLU A O 1
ATOM 783 N N . ALA A 1 97 ? -3.249 1.023 -4.134 1.00 93.69 97 ALA A N 1
ATOM 784 C CA . ALA A 1 97 ? -3.711 0.142 -3.068 1.00 93.69 97 ALA A CA 1
ATOM 785 C C . ALA A 1 97 ? -3.937 0.907 -1.753 1.00 93.69 97 ALA A C 1
ATOM 787 O O . ALA A 1 97 ? -4.968 0.717 -1.104 1.00 93.69 97 ALA A O 1
ATOM 788 N N . VAL A 1 98 ? -3.008 1.787 -1.369 1.00 95.44 98 VAL A N 1
ATOM 789 C CA . VAL A 1 98 ? -3.111 2.599 -0.148 1.00 95.44 98 VAL A CA 1
ATOM 790 C C . VAL A 1 98 ? -4.260 3.603 -0.237 1.00 95.44 98 VAL A C 1
ATOM 792 O O . VAL A 1 98 ? -5.037 3.708 0.713 1.00 95.44 98 VAL A O 1
ATOM 795 N N . ASP A 1 99 ? -4.446 4.260 -1.379 1.00 94.12 99 ASP A N 1
ATOM 796 C CA . ASP A 1 99 ? -5.560 5.189 -1.596 1.00 94.12 99 ASP A CA 1
ATOM 797 C C . ASP A 1 99 ? -6.911 4.472 -1.519 1.00 94.12 99 ASP A C 1
ATOM 799 O O . ASP A 1 99 ? -7.856 4.953 -0.884 1.00 94.12 99 ASP A O 1
ATOM 803 N N . ARG A 1 100 ? -6.999 3.262 -2.086 1.00 94.12 100 ARG A N 1
ATOM 804 C CA . ARG A 1 100 ? -8.196 2.425 -1.967 1.00 94.12 100 ARG A CA 1
ATOM 805 C C . ARG A 1 100 ? -8.455 1.999 -0.522 1.00 94.12 100 ARG A C 1
ATOM 807 O O . ARG A 1 100 ? -9.610 2.010 -0.094 1.00 94.12 100 ARG A O 1
ATOM 814 N N . MET A 1 101 ? -7.415 1.638 0.233 1.00 93.31 101 MET A N 1
ATOM 815 C CA . MET A 1 101 ? -7.551 1.319 1.659 1.00 93.31 101 MET A CA 1
ATOM 816 C C . MET A 1 101 ? -8.057 2.526 2.449 1.00 93.31 101 MET A C 1
ATOM 818 O O . MET A 1 101 ? -9.002 2.372 3.219 1.00 93.31 101 MET A O 1
ATOM 822 N N . LYS A 1 102 ? -7.516 3.727 2.204 1.00 93.38 102 LYS A N 1
ATOM 823 C CA . LYS A 1 102 ? -8.000 4.970 2.823 1.00 93.38 102 LYS A CA 1
ATOM 824 C C . LYS A 1 102 ? -9.486 5.186 2.545 1.00 93.38 102 LYS A C 1
ATOM 826 O O . LYS A 1 102 ? -10.268 5.333 3.479 1.00 93.38 102 LYS A O 1
ATOM 831 N N . PHE A 1 103 ? -9.893 5.099 1.280 1.00 92.31 103 PHE A N 1
ATOM 832 C CA . PHE A 1 103 ? -11.292 5.259 0.881 1.00 92.31 103 PHE A CA 1
ATOM 833 C C . PHE A 1 103 ? -12.238 4.266 1.570 1.00 92.31 103 PHE A C 1
ATOM 835 O O . PHE A 1 103 ? -13.342 4.635 1.973 1.00 92.31 103 PHE A O 1
ATOM 842 N N . ILE A 1 104 ? -11.830 3.001 1.701 1.00 89.88 104 ILE A N 1
ATOM 843 C CA . ILE A 1 104 ? -12.618 1.989 2.414 1.00 89.88 104 ILE A CA 1
ATOM 844 C C . ILE A 1 104 ? -12.682 2.339 3.903 1.00 89.88 104 ILE A C 1
ATOM 846 O O . ILE A 1 104 ? -13.777 2.386 4.461 1.00 89.88 104 ILE A O 1
ATOM 850 N N . CYS A 1 105 ? -11.543 2.632 4.533 1.00 87.75 105 CYS A N 1
ATOM 851 C CA . CYS A 1 105 ? -11.463 2.972 5.953 1.00 87.75 105 CYS A CA 1
ATOM 852 C C . CYS A 1 105 ? -12.278 4.218 6.321 1.00 87.75 105 CYS A C 1
ATOM 854 O O . CYS A 1 105 ? -12.890 4.247 7.389 1.00 87.75 105 CYS A O 1
ATOM 856 N N . ASP A 1 106 ? -12.355 5.215 5.442 1.00 86.12 106 ASP A N 1
ATOM 857 C CA . ASP A 1 106 ? -13.175 6.414 5.647 1.00 86.12 106 ASP A CA 1
ATOM 858 C C . ASP A 1 106 ? -14.680 6.115 5.620 1.00 86.12 106 ASP A C 1
ATOM 860 O O . ASP A 1 106 ? -15.469 6.831 6.237 1.00 86.12 106 ASP A O 1
ATOM 864 N N . LYS A 1 107 ? -15.086 5.020 4.969 1.00 86.81 107 LYS A N 1
ATOM 865 C CA . LYS A 1 107 ? -16.480 4.556 4.921 1.00 86.81 107 LYS A CA 1
ATOM 866 C C . LYS A 1 107 ? -16.849 3.581 6.038 1.00 86.81 107 LYS A C 1
ATOM 868 O O . LYS A 1 107 ? -18.040 3.313 6.225 1.00 86.81 107 LYS A O 1
ATOM 873 N N . LEU A 1 108 ? -15.870 3.044 6.767 1.00 83.38 108 LEU A N 1
ATOM 874 C CA . LEU A 1 108 ? -16.118 2.162 7.904 1.00 83.38 108 LEU A CA 1
ATOM 875 C C . LEU A 1 108 ? -16.643 2.965 9.098 1.00 83.38 108 LEU A C 1
ATOM 877 O O . LEU A 1 108 ? -16.134 4.033 9.436 1.00 83.38 108 LEU A O 1
ATOM 881 N N . SER A 1 109 ? -17.661 2.422 9.761 1.00 74.12 109 SER A N 1
ATOM 882 C CA . SER A 1 109 ? -18.233 2.977 10.985 1.00 74.12 109 SER A CA 1
ATOM 883 C C . SER A 1 109 ? -18.585 1.838 11.931 1.00 74.12 109 SER A C 1
ATOM 885 O O . SER A 1 109 ? -19.240 0.879 11.527 1.00 74.12 109 SER A O 1
ATOM 887 N N . ALA A 1 110 ? -18.175 1.969 13.192 1.00 68.88 110 ALA A N 1
ATOM 888 C CA . ALA A 1 110 ? -18.579 1.071 14.272 1.00 68.88 110 ALA A CA 1
ATOM 889 C C . ALA A 1 110 ? -19.980 1.408 14.829 1.00 68.88 110 ALA A C 1
ATOM 891 O O . ALA A 1 110 ? -20.450 0.746 15.749 1.00 68.88 110 ALA A O 1
ATOM 892 N N . ASP A 1 111 ? -20.642 2.441 14.295 1.00 65.50 111 ASP A N 1
ATOM 893 C CA . ASP A 1 111 ? -21.904 2.978 14.817 1.00 65.50 111 ASP A CA 1
ATOM 894 C C . ASP A 1 111 ? -23.136 2.562 14.009 1.00 65.50 111 ASP A C 1
ATOM 896 O O . ASP A 1 111 ? -24.262 2.789 14.445 1.00 65.50 111 ASP A O 1
ATOM 900 N N . LYS A 1 112 ? -22.954 1.917 12.850 1.00 56.56 112 LYS A N 1
ATOM 901 C CA . LYS A 1 112 ? -24.065 1.403 12.038 1.00 56.56 112 LYS A CA 1
ATOM 902 C C . LYS A 1 112 ? -24.555 0.060 12.577 1.00 56.56 112 LYS A C 1
ATOM 904 O O . LYS A 1 112 ? -24.304 -0.988 11.994 1.00 56.56 112 LYS A O 1
ATOM 909 N N . GLY A 1 113 ? -25.249 0.122 13.704 1.00 54.91 113 GLY A N 1
ATOM 910 C CA . GLY A 1 113 ? -25.920 -1.008 14.327 1.00 54.91 113 GLY A CA 1
ATOM 911 C C . GLY A 1 113 ? -26.202 -0.699 15.786 1.00 54.91 113 GLY A C 1
ATOM 912 O O . GLY A 1 113 ? -25.283 -0.663 16.602 1.00 54.91 113 GLY A O 1
ATOM 913 N N . GLU A 1 114 ? -27.467 -0.457 16.121 1.00 49.62 114 GLU A N 1
ATOM 914 C CA . GLU A 1 114 ? -27.905 -0.572 17.508 1.00 49.62 114 GLU A CA 1
ATOM 915 C C . GLU A 1 114 ? -27.675 -2.027 17.933 1.00 49.62 114 GLU A C 1
ATOM 917 O O . GLU A 1 114 ? -28.115 -2.954 17.245 1.00 49.62 114 GLU A O 1
ATOM 922 N N . CYS A 1 115 ? -26.953 -2.242 19.036 1.00 50.00 115 CYS A N 1
ATOM 923 C CA . CYS A 1 115 ? -26.945 -3.540 19.699 1.00 50.00 115 CYS A CA 1
ATOM 924 C C . CYS A 1 115 ? -28.388 -3.812 20.123 1.00 50.00 115 CYS A C 1
ATOM 926 O O . CYS A 1 115 ? -28.850 -3.251 21.112 1.00 50.00 115 CYS A O 1
ATOM 928 N N . LYS A 1 116 ? -29.125 -4.615 19.351 1.00 51.19 116 LYS A N 1
ATOM 929 C CA . LYS A 1 116 ? -30.440 -5.079 19.784 1.00 51.19 116 LYS A CA 1
ATOM 930 C C . LYS A 1 116 ? -30.218 -5.929 21.027 1.00 51.19 116 LYS A C 1
ATOM 932 O O . LYS A 1 116 ? -29.481 -6.912 20.960 1.00 51.19 116 LYS A O 1
ATOM 937 N N . GLU A 1 117 ? -30.815 -5.529 22.145 1.00 46.47 117 GLU A N 1
ATOM 938 C CA . GLU A 1 117 ? -30.878 -6.373 23.332 1.00 46.47 117 GLU A CA 1
ATOM 939 C C . GLU A 1 117 ? -31.518 -7.703 22.932 1.00 46.47 117 GLU A C 1
ATOM 941 O O . GLU A 1 117 ? -32.660 -7.757 22.474 1.00 46.47 117 GLU A O 1
ATOM 946 N N . VAL A 1 118 ? -30.743 -8.779 23.039 1.00 48.44 118 VAL A N 1
ATOM 947 C CA . VAL A 1 118 ? -31.253 -10.132 22.849 1.00 48.44 118 VAL A CA 1
ATOM 948 C C . VAL A 1 118 ? -31.877 -10.536 24.174 1.00 48.44 118 VAL A C 1
ATOM 950 O O . VAL A 1 118 ? -31.174 -10.897 25.114 1.00 48.44 118 VAL A O 1
ATOM 953 N N . THR A 1 119 ? -33.198 -10.427 24.270 1.00 43.06 119 THR A N 1
ATOM 954 C CA . THR A 1 119 ? -33.954 -11.028 25.369 1.00 43.06 119 THR A CA 1
ATOM 955 C C . THR A 1 119 ? -34.074 -12.522 25.082 1.00 43.06 119 THR A C 1
ATOM 957 O O . THR A 1 119 ? -34.669 -12.920 24.080 1.00 43.06 119 THR A O 1
ATOM 960 N N . PHE A 1 120 ? -33.469 -13.354 25.927 1.00 43.38 120 PHE A N 1
ATOM 961 C CA . PHE A 1 120 ? -33.708 -14.795 25.905 1.00 43.38 120 PHE A CA 1
ATOM 962 C C . PHE A 1 120 ? -35.070 -15.048 26.572 1.00 43.38 120 PHE A C 1
ATOM 964 O O . PHE A 1 120 ? -35.266 -14.629 27.713 1.00 43.38 120 PHE A O 1
ATOM 971 N N . ILE A 1 121 ? -36.010 -15.643 25.826 1.00 52.94 121 ILE A N 1
ATOM 972 C CA . ILE A 1 121 ? -37.334 -16.080 26.312 1.00 52.94 121 ILE A CA 1
ATOM 973 C C . ILE A 1 121 ? -37.196 -17.469 26.931 1.00 52.94 121 ILE A C 1
ATOM 975 O O . ILE A 1 121 ? -36.512 -18.305 26.295 1.00 52.94 121 ILE A O 1
#

Foldseek 3Di:
DDDDDDDDDDDPPPPPPPPPDDDPDCVVLVVVVVVLVVVLVVLVVVLVCLVVPDPVSQVVCCVVPVDGQQDKDWDWDDDPNDIDIDIDGNSVVVNVVSVVVNVVSVVDDSPPDDPPPDDDD

Radius of gyration: 31.01 Å; chains: 1; bounding box: 53×67×93 Å